Protein AF-A0AAU3XEI9-F1 (afdb_monomer)

Secondary structure (DSSP, 8-state):
----EE-TTSSEESEEE-TTT--EEE-TTBSS----SSHHHHHHHHHHHHHHHHHHH-

Radius of gyration: 14.46 Å; Cα contacts (8 Å, |Δi|>4): 81; chains: 1; bounding box: 30×21×39 Å

Solvent-accessible surface area (backbone atoms only — not comparable to full-atom values): 3418 Å² total; per-residue (Å²): 133,70,71,53,41,73,45,99,85,63,22,27,34,52,34,36,52,16,81,70,77,55,51,75,30,82,25,64,77,26,80,64,86,62,56,53,88,42,73,68,43,51,52,49,52,52,51,53,51,51,50,52,53,53,65,69,73,106

Mean predicted aligned error: 6.54 Å

Foldseek 3Di:
DDDFDQDPVQFTADWDQAPQHGDTDGRPPHNDRDNHPDPVSVVVVVVVVVCVVVVVVD

Nearest PDB structures (foldseek):
  4tma-assembly1_I  TM=7.801E-01  e=1.548E+00  Escherichia coli K-12
  8toe-assembly1_I  TM=4.109E-01  e=5.409E+00  Escherichia coli K-12
  6n61-assembly1_C  TM=4.086E-01  e=6.662E+00  Escherichia coli
  4wqt-assembly2_H  TM=3.738E-01  e=9.430E+00  Thermus thermophilus HB8

Structure (mmCIF, N/CA/C/O backbone):
data_AF-A0AAU3XEI9-F1
#
_entry.id   AF-A0AAU3XEI9-F1
#
loop_
_atom_site.group_PDB
_atom_site.id
_atom_site.type_symbol
_atom_site.label_atom_id
_atom_site.label_alt_id
_atom_site.label_comp_id
_atom_site.label_asym_id
_atom_site.label_entity_id
_atom_site.label_seq_id
_atom_site.pdbx_PDB_ins_code
_atom_site.Cartn_x
_atom_site.Cartn_y
_atom_site.Cartn_z
_atom_site.occupancy
_atom_site.B_iso_or_equiv
_atom_site.auth_seq_id
_atom_site.auth_comp_id
_atom_site.auth_asym_id
_atom_site.auth_atom_id
_atom_site.pdbx_PDB_model_num
ATOM 1 N N . MET A 1 1 ? -9.137 -12.034 6.453 1.00 47.78 1 MET A N 1
ATOM 2 C CA . MET A 1 1 ? -8.256 -10.873 6.186 1.00 47.78 1 MET A CA 1
ATOM 3 C C . MET A 1 1 ? -9.116 -9.615 6.166 1.00 47.78 1 MET A C 1
ATOM 5 O O . MET A 1 1 ? -10.033 -9.535 5.355 1.00 47.78 1 MET A O 1
ATOM 9 N N . GLY A 1 2 ? -8.908 -8.696 7.113 1.00 57.19 2 GLY A N 1
ATOM 10 C CA . GLY A 1 2 ? -9.705 -7.473 7.238 1.00 57.19 2 GLY A CA 1
ATOM 11 C C . GLY A 1 2 ? -9.317 -6.471 6.157 1.00 57.19 2 GLY A C 1
ATOM 12 O O . GLY A 1 2 ? -8.207 -5.962 6.161 1.00 57.19 2 GLY A O 1
ATOM 13 N N . ARG A 1 3 ? -10.213 -6.219 5.201 1.00 65.81 3 ARG A N 1
ATOM 14 C CA . ARG A 1 3 ? -10.068 -5.113 4.245 1.00 65.81 3 ARG A CA 1
ATOM 15 C C . ARG A 1 3 ? -10.072 -3.804 5.034 1.00 65.81 3 ARG A C 1
ATOM 17 O O . ARG A 1 3 ? -10.974 -3.639 5.854 1.00 65.81 3 ARG A O 1
ATOM 24 N N . ALA A 1 4 ? -9.158 -2.872 4.759 1.00 73.38 4 ALA A N 1
ATOM 25 C CA . ALA A 1 4 ? -9.354 -1.519 5.264 1.00 73.38 4 ALA A CA 1
ATOM 26 C C . ALA A 1 4 ? -10.673 -0.949 4.739 1.00 73.38 4 ALA A C 1
ATOM 28 O O . ALA A 1 4 ? -11.020 -1.115 3.564 1.00 73.38 4 ALA A O 1
ATOM 29 N N . ARG A 1 5 ? -11.410 -0.296 5.632 1.00 77.12 5 ARG A N 1
ATOM 30 C CA . ARG A 1 5 ? -12.717 0.301 5.353 1.00 77.12 5 ARG A CA 1
ATOM 31 C C . ARG A 1 5 ? -12.684 1.767 5.741 1.00 77.12 5 ARG A C 1
ATOM 33 O O . ARG A 1 5 ? -11.952 2.153 6.650 1.00 77.12 5 ARG A O 1
ATOM 40 N N . VAL A 1 6 ? -13.474 2.568 5.038 1.00 82.00 6 VAL A N 1
ATOM 41 C CA . VAL A 1 6 ? -13.768 3.931 5.474 1.00 82.00 6 VAL A CA 1
ATOM 42 C C . VAL A 1 6 ? -14.751 3.817 6.637 1.00 82.00 6 VAL A C 1
ATOM 44 O O . VAL A 1 6 ? -15.797 3.186 6.489 1.00 82.00 6 VAL A O 1
ATOM 47 N N . GLY A 1 7 ? -14.366 4.338 7.797 1.00 81.75 7 GLY A N 1
ATOM 48 C CA . GLY A 1 7 ? -15.225 4.446 8.968 1.00 81.75 7 GLY A CA 1
ATOM 49 C C . GLY A 1 7 ? -16.214 5.596 8.823 1.00 81.75 7 GLY A C 1
ATOM 50 O O . GLY A 1 7 ? -16.109 6.425 7.919 1.00 81.75 7 GLY A O 1
ATOM 51 N N . GLU A 1 8 ? -17.167 5.665 9.745 1.00 84.38 8 GLU A N 1
ATOM 52 C CA . GLU A 1 8 ? -18.190 6.720 9.788 1.00 84.38 8 GLU A CA 1
ATOM 53 C C . GLU A 1 8 ? -17.586 8.123 9.988 1.00 84.38 8 GLU A C 1
ATOM 55 O O . GLU A 1 8 ? -18.191 9.128 9.628 1.00 84.38 8 GLU A O 1
ATOM 60 N N . ASP A 1 9 ? -16.346 8.195 10.482 1.00 84.19 9 ASP A N 1
ATOM 61 C CA . ASP A 1 9 ? -15.539 9.412 10.617 1.00 84.19 9 ASP A CA 1
ATOM 62 C C . ASP A 1 9 ? -14.892 9.883 9.297 1.00 84.19 9 ASP A C 1
ATOM 64 O O . ASP A 1 9 ? -14.133 10.859 9.276 1.00 84.19 9 ASP A O 1
ATOM 68 N N . GLY A 1 10 ? -15.145 9.176 8.192 1.00 83.12 10 GLY A N 1
ATOM 69 C CA . GLY A 1 10 ? -14.561 9.450 6.881 1.00 83.12 10 GLY A CA 1
ATOM 70 C C . GLY A 1 10 ? -13.066 9.131 6.795 1.00 83.12 10 GLY A C 1
ATOM 71 O O . GLY A 1 10 ? -12.390 9.581 5.863 1.00 83.12 10 GLY A O 1
ATOM 72 N N . ARG A 1 11 ? -12.516 8.383 7.758 1.00 86.81 11 ARG A N 1
ATOM 73 C CA . ARG A 1 11 ? -11.112 7.957 7.764 1.00 86.81 11 ARG A CA 1
ATOM 74 C C . ARG A 1 11 ? -11.012 6.467 7.495 1.00 86.81 11 ARG A C 1
ATOM 76 O O . ARG A 1 11 ? -11.942 5.705 7.722 1.00 86.81 11 ARG A O 1
ATOM 83 N N . TYR A 1 12 ? -9.872 6.048 6.973 1.00 85.50 12 TYR A N 1
ATOM 84 C CA . TYR A 1 12 ? -9.578 4.639 6.791 1.00 85.50 12 TYR A CA 1
ATOM 85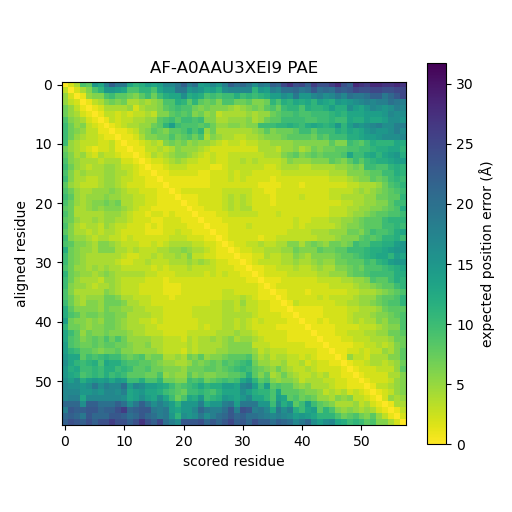 C C . TYR A 1 12 ? -9.202 4.010 8.134 1.00 85.50 12 TYR A C 1
ATOM 87 O O . TYR A 1 12 ? -8.486 4.614 8.934 1.00 85.50 12 TYR A O 1
ATOM 95 N N . HIS A 1 13 ? -9.676 2.785 8.351 1.00 86.81 13 HIS A N 1
ATOM 96 C CA . HIS A 1 13 ? -9.365 1.951 9.510 1.00 86.81 13 HIS A CA 1
ATOM 97 C C . HIS A 1 13 ? -8.995 0.539 9.064 1.00 86.81 13 HIS A C 1
ATOM 99 O O . HIS A 1 13 ? -9.491 0.057 8.039 1.00 86.81 13 HIS A O 1
ATOM 105 N N . GLY A 1 14 ? -8.152 -0.122 9.856 1.00 88.38 14 GLY A N 1
ATOM 106 C CA . GLY A 1 14 ? -7.618 -1.453 9.570 1.00 88.38 14 GLY A CA 1
ATOM 107 C C . GLY A 1 14 ? -6.396 -1.420 8.656 1.00 88.38 14 GLY A C 1
ATOM 108 O O . GLY A 1 14 ? -5.792 -0.372 8.436 1.00 88.38 14 GLY A O 1
ATOM 109 N N . ASP A 1 15 ? -6.047 -2.575 8.101 1.00 91.00 15 ASP A N 1
ATOM 110 C CA . ASP A 1 15 ? -4.805 -2.753 7.356 1.00 91.00 15 ASP A CA 1
ATOM 111 C C . ASP A 1 15 ? -5.039 -2.907 5.849 1.00 91.00 15 ASP A C 1
ATOM 113 O O . ASP A 1 15 ? -6.029 -3.490 5.393 1.00 91.00 15 ASP A O 1
ATOM 117 N N . LEU A 1 16 ? -4.090 -2.415 5.047 1.00 90.56 16 LEU A N 1
ATOM 118 C CA . LEU A 1 16 ? -3.975 -2.774 3.628 1.00 90.56 16 LEU A CA 1
ATOM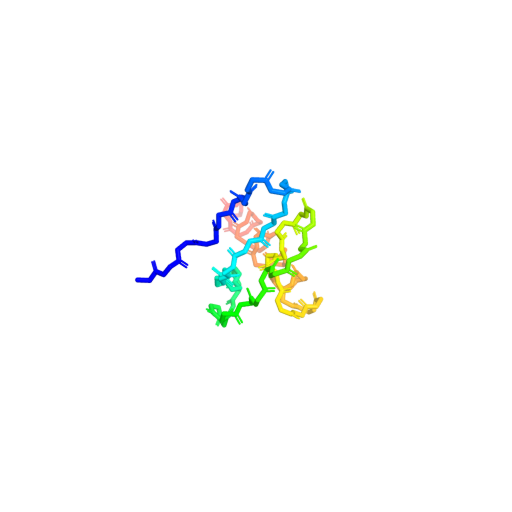 119 C C . LEU A 1 16 ? -2.602 -3.372 3.341 1.00 90.56 16 LEU A C 1
ATOM 121 O O . LEU A 1 16 ? -1.601 -2.820 3.804 1.00 90.56 16 LEU A O 1
ATOM 125 N N . PRO A 1 17 ? -2.521 -4.441 2.531 1.00 91.75 17 PRO A N 1
ATOM 126 C CA . PRO A 1 17 ? -1.238 -4.951 2.083 1.00 91.75 17 PRO A CA 1
ATOM 127 C C . PRO A 1 17 ? -0.544 -3.922 1.185 1.00 91.75 17 PRO A C 1
ATOM 129 O O . PRO A 1 17 ? -1.158 -3.276 0.328 1.00 91.75 17 PRO A O 1
ATOM 132 N N . CYS A 1 18 ? 0.766 -3.782 1.362 1.00 92.19 18 CYS A N 1
ATOM 133 C CA . CYS A 1 18 ? 1.606 -3.031 0.446 1.00 92.19 18 CYS A CA 1
ATOM 134 C C . CYS A 1 18 ? 1.505 -3.642 -0.953 1.00 92.19 18 CYS A C 1
ATOM 136 O O . CYS A 1 18 ? 1.759 -4.828 -1.120 1.00 92.19 18 CYS A O 1
ATOM 138 N N . ARG A 1 19 ? 1.256 -2.820 -1.979 1.00 90.88 19 ARG A N 1
ATOM 139 C CA . ARG A 1 19 ? 1.153 -3.302 -3.370 1.00 90.88 19 ARG A CA 1
ATOM 140 C C . ARG A 1 19 ? 2.419 -3.965 -3.933 1.00 90.88 19 ARG A C 1
ATOM 142 O O . ARG A 1 19 ? 2.344 -4.551 -4.999 1.00 90.88 19 ARG A O 1
ATOM 149 N N . TRP A 1 20 ? 3.565 -3.829 -3.262 1.00 90.38 20 TRP A N 1
ATOM 150 C CA . TRP A 1 20 ? 4.847 -4.365 -3.733 1.00 90.38 20 TRP A CA 1
ATOM 151 C C . TRP A 1 20 ? 5.356 -5.558 -2.919 1.00 90.38 20 TRP A C 1
ATOM 153 O O . TRP A 1 20 ? 5.846 -6.520 -3.488 1.00 90.38 20 TRP A O 1
ATOM 163 N N . CYS A 1 21 ? 5.304 -5.477 -1.586 1.00 93.44 21 CYS A N 1
ATOM 164 C CA . CYS A 1 21 ? 5.877 -6.495 -0.695 1.00 93.44 21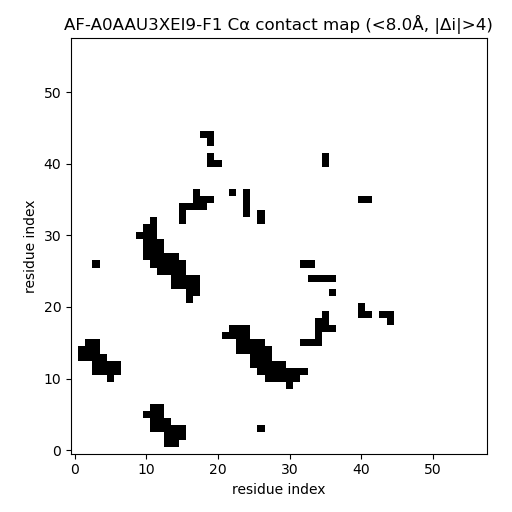 CYS A CA 1
ATOM 165 C C . CYS A 1 21 ? 4.838 -7.163 0.209 1.00 93.44 21 CYS A C 1
ATOM 167 O O . CYS A 1 21 ? 5.218 -7.854 1.147 1.00 93.44 21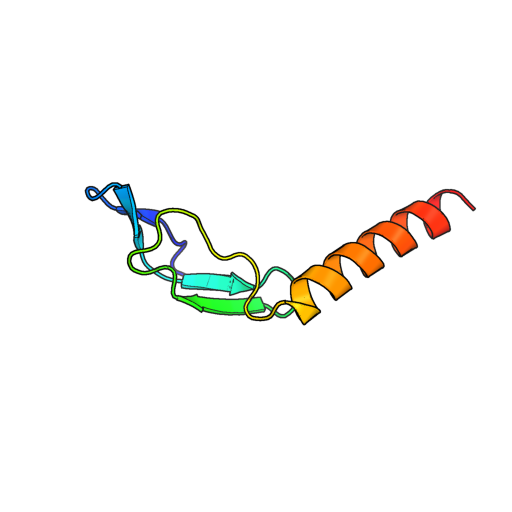 CYS A O 1
ATOM 169 N N . GLU A 1 22 ? 3.553 -6.861 0.002 1.00 92.88 22 GLU A N 1
ATOM 170 C CA . GLU A 1 22 ? 2.391 -7.433 0.701 1.00 92.88 22 GLU A CA 1
ATOM 171 C C . GLU A 1 22 ? 2.325 -7.206 2.218 1.00 92.88 22 GLU A C 1
ATOM 173 O O . GLU A 1 22 ? 1.304 -7.478 2.843 1.00 92.88 22 GLU A O 1
ATOM 178 N N . THR A 1 23 ? 3.356 -6.602 2.810 1.00 93.69 23 THR A N 1
ATOM 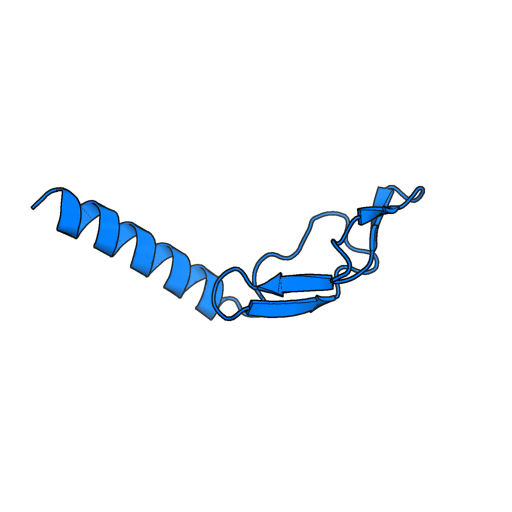179 C CA . THR A 1 23 ? 3.376 -6.194 4.216 1.00 93.69 23 THR A CA 1
ATOM 180 C C . THR A 1 23 ? 2.155 -5.348 4.553 1.00 93.69 23 THR A C 1
ATOM 182 O O . THR A 1 23 ? 1.867 -4.377 3.849 1.00 93.69 23 THR A O 1
ATOM 185 N N . LEU A 1 24 ? 1.478 -5.690 5.647 1.00 92.12 24 LEU A N 1
ATOM 186 C CA . LEU A 1 24 ? 0.323 -4.955 6.144 1.00 92.12 24 LEU A CA 1
ATOM 187 C C . LEU A 1 24 ? 0.726 -3.546 6.589 1.00 92.12 24 LEU A C 1
ATOM 189 O O . LEU A 1 24 ? 1.714 -3.348 7.297 1.00 92.12 24 LEU A O 1
ATOM 193 N N . ILE A 1 25 ? -0.029 -2.563 6.116 1.00 91.62 25 ILE A N 1
ATOM 194 C CA . ILE A 1 25 ? 0.138 -1.152 6.429 1.00 91.62 25 ILE A CA 1
ATOM 195 C C . ILE A 1 25 ? -1.109 -0.709 7.173 1.00 91.62 25 ILE A C 1
ATOM 197 O O . ILE A 1 25 ? -2.191 -0.690 6.577 1.00 91.62 25 ILE A O 1
ATOM 201 N N . ASP A 1 26 ? -0.918 -0.273 8.413 1.00 90.88 26 ASP A N 1
ATOM 202 C CA . ASP A 1 26 ? -1.966 0.367 9.193 1.00 90.88 26 ASP A CA 1
ATOM 203 C C . ASP A 1 26 ? -2.480 1.627 8.477 1.00 90.88 26 ASP A C 1
ATOM 205 O O . ASP A 1 26 ? -1.717 2.510 8.052 1.00 90.88 26 ASP A O 1
ATOM 209 N N . GLN A 1 27 ? -3.796 1.671 8.295 1.00 90.31 27 GLN A N 1
ATOM 210 C CA . GLN A 1 27 ? -4.510 2.764 7.649 1.00 90.31 27 GLN A CA 1
ATOM 211 C C . GLN A 1 27 ? -5.184 3.698 8.651 1.00 90.31 27 GLN A C 1
ATOM 213 O O . GLN A 1 27 ? -5.738 4.707 8.209 1.00 90.31 27 GLN A O 1
ATOM 218 N N . ALA A 1 28 ? -5.132 3.394 9.953 1.00 87.44 28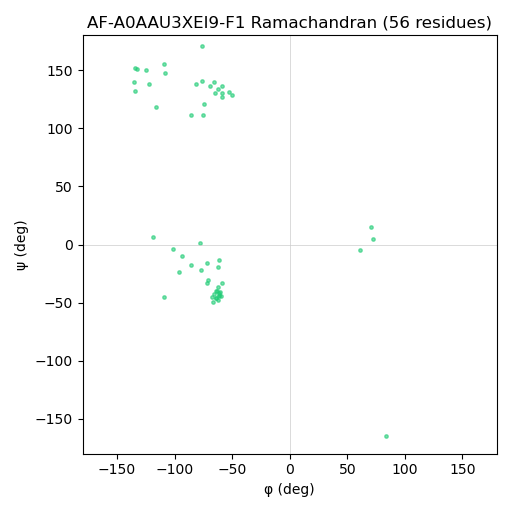 ALA A N 1
ATOM 219 C CA . ALA A 1 28 ? -5.878 4.101 10.981 1.00 87.44 28 ALA A CA 1
ATOM 220 C C . ALA A 1 28 ? -5.706 5.624 10.899 1.00 87.44 28 ALA A C 1
ATOM 222 O O . ALA A 1 28 ? -4.605 6.178 10.811 1.00 87.44 28 ALA A O 1
ATOM 223 N N . GLY A 1 29 ? -6.842 6.321 10.891 1.00 84.62 29 GLY A N 1
ATOM 224 C CA . GLY A 1 29 ? -6.898 7.779 10.920 1.00 84.62 29 GLY A CA 1
ATOM 225 C C . GLY A 1 29 ? -6.466 8.471 9.622 1.00 84.62 29 GLY A C 1
ATOM 226 O O . GLY A 1 29 ? -6.423 9.704 9.565 1.00 84.62 29 GLY A O 1
ATOM 227 N N . ARG A 1 30 ? -6.162 7.727 8.552 1.00 85.31 30 ARG A N 1
ATOM 228 C CA . ARG A 1 30 ? -5.773 8.319 7.267 1.00 85.31 30 ARG A CA 1
ATOM 229 C C . ARG A 1 30 ? -7.005 8.752 6.479 1.00 85.31 30 ARG A C 1
ATOM 231 O O . ARG A 1 30 ? -7.962 8.006 6.347 1.00 85.31 30 ARG A O 1
ATOM 238 N N . ARG A 1 31 ? -6.950 9.927 5.845 1.00 87.88 31 ARG A N 1
ATOM 239 C CA . ARG A 1 3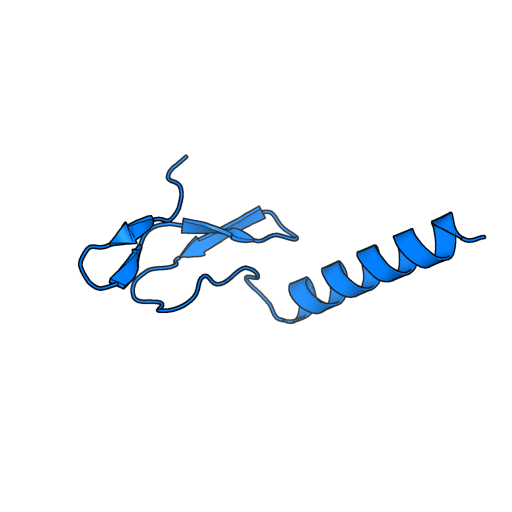1 ? -7.975 10.365 4.869 1.00 87.88 31 ARG A CA 1
ATOM 240 C C . ARG A 1 31 ? -7.840 9.691 3.499 1.00 87.88 31 ARG A C 1
ATOM 242 O O . ARG A 1 31 ? -8.779 9.684 2.713 1.00 87.88 31 ARG A O 1
ATOM 249 N N . ARG A 1 32 ? -6.651 9.176 3.177 1.00 87.25 32 ARG A N 1
ATOM 250 C CA . ARG A 1 32 ? -6.354 8.464 1.926 1.00 87.25 32 ARG A CA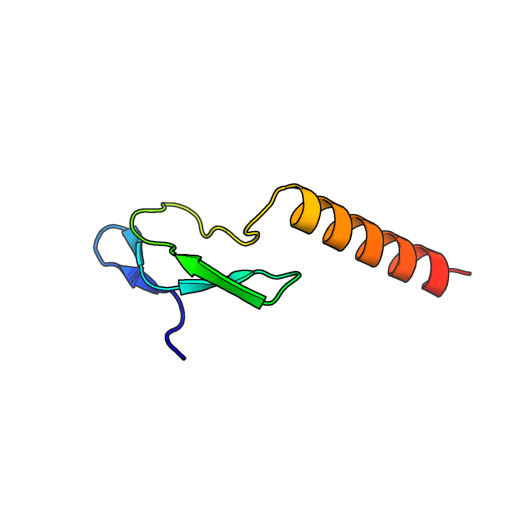 1
ATOM 251 C C . ARG A 1 32 ? -5.549 7.20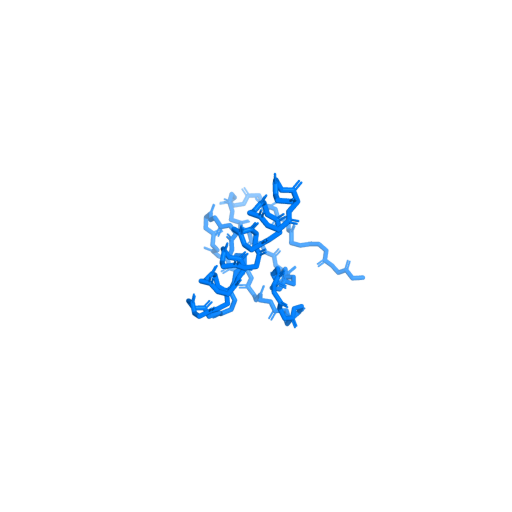4 2.235 1.00 87.25 32 ARG A C 1
ATOM 253 O O . ARG A 1 32 ? -4.637 7.290 3.062 1.00 87.25 32 ARG A O 1
ATOM 260 N N . PRO A 1 33 ? -5.824 6.082 1.554 1.00 88.56 33 PRO A N 1
ATOM 261 C CA . PRO A 1 33 ? -5.153 4.830 1.842 1.00 88.56 33 PRO A CA 1
ATOM 262 C C . PRO A 1 33 ? -3.680 4.900 1.428 1.00 88.56 33 PRO A C 1
ATOM 264 O O . PRO A 1 33 ? -3.325 5.380 0.347 1.00 88.56 33 PRO A O 1
ATOM 267 N N . ARG A 1 34 ? -2.801 4.401 2.291 1.00 90.38 34 ARG A N 1
ATOM 268 C CA . ARG A 1 34 ? -1.377 4.234 2.028 1.00 90.38 34 ARG A CA 1
ATOM 269 C C . ARG A 1 34 ? -1.153 2.900 1.327 1.00 90.38 34 ARG A C 1
ATOM 271 O O . ARG A 1 34 ? -1.282 1.843 1.928 1.00 90.38 34 ARG A O 1
ATOM 278 N N . LEU A 1 35 ? -0.767 2.978 0.056 1.00 92.12 35 LEU A N 1
ATOM 279 C CA . LEU A 1 35 ? -0.566 1.810 -0.812 1.00 92.12 35 LEU A CA 1
ATOM 280 C C . LEU A 1 35 ? 0.836 1.183 -0.695 1.00 92.12 35 LEU A C 1
ATOM 282 O O . LEU A 1 35 ? 1.049 0.049 -1.123 1.00 92.12 35 LEU A O 1
ATOM 286 N N . TYR A 1 36 ? 1.803 1.926 -0.144 1.00 93.88 36 TYR A N 1
ATOM 287 C CA . TYR A 1 36 ? 3.204 1.512 -0.066 1.00 93.88 36 TYR A CA 1
ATOM 288 C C . TYR A 1 36 ? 3.787 1.771 1.324 1.00 93.88 36 TYR A C 1
ATOM 290 O O . TYR A 1 36 ? 3.668 2.874 1.870 1.00 93.88 36 TYR A O 1
ATOM 298 N N . CYS A 1 37 ? 4.466 0.768 1.884 1.00 92.06 37 CYS A N 1
ATOM 299 C CA . CYS A 1 37 ? 5.128 0.898 3.181 1.00 92.06 37 CYS A CA 1
ATOM 300 C C . CYS A 1 37 ? 6.368 1.805 3.083 1.00 92.06 37 CYS A C 1
ATOM 302 O O . CYS A 1 37 ? 6.656 2.554 4.014 1.00 92.06 37 CYS A O 1
ATOM 304 N N . ARG A 1 38 ? 7.044 1.833 1.925 1.00 93.00 38 ARG A N 1
ATOM 305 C CA . ARG A 1 38 ? 8.247 2.640 1.661 1.00 93.00 38 ARG A CA 1
ATOM 306 C C . ARG A 1 38 ? 8.164 3.354 0.311 1.00 93.00 38 ARG A C 1
ATOM 308 O O . ARG A 1 38 ? 7.554 2.840 -0.626 1.00 93.00 38 ARG A O 1
ATOM 315 N N . MET A 1 39 ? 8.836 4.502 0.184 1.00 92.19 39 MET A N 1
ATOM 316 C CA . MET A 1 39 ? 8.939 5.219 -1.098 1.00 92.19 39 MET A CA 1
ATOM 317 C C . MET A 1 39 ? 9.662 4.373 -2.158 1.00 92.19 39 MET A C 1
ATOM 319 O O . MET A 1 39 ? 9.252 4.347 -3.314 1.00 92.19 39 MET A O 1
ATOM 323 N N . SER A 1 40 ? 10.682 3.606 -1.761 1.00 93.00 40 SER A N 1
ATOM 324 C CA . SER A 1 40 ? 11.389 2.681 -2.656 1.00 93.00 40 SER A CA 1
ATOM 325 C C . SER A 1 40 ? 10.463 1.635 -3.281 1.00 93.00 40 SER A C 1
ATOM 327 O O . SER A 1 40 ? 10.652 1.269 -4.433 1.00 93.00 40 SER A O 1
ATOM 329 N N . HIS A 1 41 ? 9.427 1.187 -2.568 1.00 93.62 41 HIS A N 1
ATOM 330 C CA . HIS A 1 41 ? 8.457 0.222 -3.096 1.00 93.62 41 HIS A CA 1
ATOM 331 C C . HIS A 1 41 ? 7.543 0.849 -4.148 1.00 93.62 41 HIS A C 1
ATOM 333 O O . HIS A 1 41 ? 7.197 0.194 -5.126 1.00 93.62 41 HIS A O 1
ATOM 339 N N . ARG A 1 42 ? 7.213 2.138 -3.998 1.00 92.06 42 ARG A N 1
ATOM 340 C CA . ARG A 1 42 ? 6.505 2.893 -5.036 1.00 92.06 42 ARG A CA 1
ATOM 341 C C . ARG A 1 42 ? 7.341 2.982 -6.314 1.00 92.06 42 ARG A C 1
ATOM 343 O O . ARG A 1 42 ? 6.821 2.706 -7.391 1.00 92.06 42 ARG A O 1
ATOM 350 N N . TRP A 1 43 ? 8.622 3.333 -6.189 1.00 92.88 43 TRP A N 1
ATOM 351 C CA . TRP A 1 43 ? 9.530 3.443 -7.334 1.00 92.88 43 TRP A CA 1
ATOM 352 C C . TRP A 1 43 ? 9.784 2.100 -8.018 1.00 92.88 43 TRP A C 1
ATOM 354 O O . TRP A 1 43 ? 9.725 2.032 -9.239 1.00 92.88 43 TRP A O 1
ATOM 364 N N . LYS A 1 44 ? 9.986 1.021 -7.252 1.00 88.94 44 LYS A N 1
ATOM 365 C CA . LYS A 1 44 ? 10.141 -0.333 -7.805 1.00 88.94 44 LYS A CA 1
ATOM 366 C C . LYS A 1 44 ? 8.900 -0.793 -8.564 1.00 88.94 44 LYS A C 1
ATOM 368 O O . LYS A 1 44 ? 9.034 -1.303 -9.668 1.00 88.94 44 LYS A O 1
ATOM 373 N N . ASN A 1 45 ? 7.707 -0.546 -8.020 1.00 88.88 45 ASN A N 1
ATOM 374 C CA . ASN A 1 45 ? 6.462 -0.875 -8.709 1.00 88.88 45 ASN A CA 1
ATOM 375 C C . ASN A 1 45 ? 6.300 -0.089 -10.021 1.00 88.88 45 ASN A C 1
ATOM 377 O O . ASN A 1 45 ? 5.872 -0.648 -11.024 1.00 88.88 45 ASN A O 1
ATOM 381 N N . TYR A 1 46 ? 6.667 1.197 -10.030 1.00 87.19 46 TYR A N 1
ATOM 382 C CA . TYR A 1 46 ? 6.679 2.003 -11.253 1.00 87.19 46 TYR A CA 1
ATOM 383 C C . TYR A 1 46 ? 7.692 1.473 -12.278 1.00 87.19 46 TYR A C 1
ATOM 385 O O . TYR A 1 46 ? 7.345 1.286 -13.438 1.00 87.19 46 TYR A O 1
ATOM 393 N N . GLY A 1 47 ? 8.917 1.163 -11.843 1.00 88.06 47 GLY A N 1
ATOM 394 C CA . GLY A 1 47 ? 9.950 0.584 -12.703 1.00 88.06 47 GLY A CA 1
ATOM 395 C C . GLY A 1 47 ? 9.535 -0.760 -13.303 1.00 88.06 47 GLY A C 1
ATOM 396 O O . GLY A 1 47 ? 9.682 -0.955 -14.503 1.00 88.06 47 GLY A O 1
ATOM 397 N N . ALA A 1 48 ? 8.946 -1.654 -12.502 1.00 85.25 48 ALA A N 1
ATOM 398 C CA . ALA A 1 48 ? 8.434 -2.939 -12.976 1.00 85.25 48 ALA A CA 1
ATOM 399 C C . ALA A 1 48 ? 7.341 -2.769 -14.041 1.00 85.25 48 ALA A C 1
ATOM 401 O O . ALA A 1 48 ? 7.345 -3.478 -15.043 1.00 85.25 48 ALA A O 1
ATOM 402 N N . TRP A 1 49 ? 6.441 -1.797 -13.857 1.00 85.12 49 TRP A N 1
ATOM 403 C CA . TRP A 1 49 ? 5.416 -1.488 -14.852 1.00 85.12 49 TRP A CA 1
ATOM 404 C C . TRP A 1 49 ? 6.026 -0.976 -16.162 1.00 85.12 49 TRP A C 1
ATOM 406 O O . TRP A 1 49 ? 5.682 -1.480 -17.224 1.00 85.12 49 TRP A O 1
ATOM 416 N N . ILE A 1 50 ? 6.981 -0.042 -16.097 1.00 84.38 50 ILE A N 1
ATOM 417 C CA . ILE A 1 50 ? 7.672 0.477 -17.288 1.00 84.38 50 ILE A CA 1
ATOM 418 C C . ILE A 1 50 ? 8.440 -0.627 -18.020 1.00 84.38 50 ILE A C 1
ATOM 420 O O . ILE A 1 50 ? 8.338 -0.716 -19.237 1.00 84.38 50 ILE A O 1
ATOM 424 N N . VAL A 1 51 ? 9.167 -1.492 -17.305 1.00 83.12 51 VAL A N 1
ATOM 425 C CA . VAL A 1 51 ? 9.870 -2.632 -17.916 1.00 83.12 51 VAL A CA 1
ATOM 426 C C . VAL A 1 51 ? 8.885 -3.582 -18.591 1.00 83.12 51 VAL A C 1
ATOM 428 O O . VAL A 1 51 ? 9.148 -4.014 -19.706 1.00 83.12 51 VAL A O 1
ATOM 431 N N . GLY A 1 52 ? 7.740 -3.870 -17.965 1.00 81.00 52 GLY A N 1
ATOM 432 C CA . GLY A 1 52 ? 6.693 -4.691 -18.577 1.00 81.00 52 GLY A CA 1
ATOM 433 C C . GLY A 1 52 ? 6.085 -4.053 -19.830 1.00 81.00 52 GLY A C 1
ATOM 434 O O . GLY A 1 52 ? 5.860 -4.745 -20.815 1.00 81.00 52 GLY A O 1
ATOM 435 N N . VAL A 1 53 ? 5.864 -2.734 -19.823 1.00 81.50 53 VAL A N 1
ATOM 436 C CA . VAL A 1 53 ? 5.370 -1.992 -20.994 1.00 81.50 53 VAL A CA 1
ATOM 437 C C . VAL A 1 53 ? 6.405 -1.994 -22.119 1.00 81.50 53 VAL A C 1
ATOM 439 O O . VAL A 1 53 ? 6.069 -2.334 -23.244 1.00 81.50 53 VAL A O 1
ATOM 442 N N . VAL A 1 54 ? 7.666 -1.660 -21.836 1.00 76.81 54 VAL A N 1
ATOM 443 C CA . VAL A 1 54 ? 8.733 -1.610 -22.851 1.00 76.81 54 VAL A CA 1
ATOM 444 C C . VAL A 1 54 ? 9.062 -3.006 -23.381 1.00 76.81 54 VAL A C 1
ATOM 446 O O . VAL A 1 54 ? 9.157 -3.190 -24.587 1.00 76.81 54 VAL A O 1
ATOM 449 N N . GLY A 1 55 ? 9.192 -3.996 -22.499 1.00 75.00 55 GLY A N 1
ATOM 450 C CA . GLY A 1 55 ? 9.478 -5.380 -22.876 1.00 75.00 55 GLY A CA 1
ATOM 451 C C . GLY A 1 55 ? 8.312 -6.104 -23.549 1.00 75.00 55 GLY A C 1
ATOM 452 O O . GLY A 1 55 ? 8.536 -7.149 -24.137 1.00 75.00 55 GLY A O 1
ATOM 453 N N . GLY A 1 56 ? 7.086 -5.578 -23.458 1.00 68.00 56 GLY A N 1
ATOM 454 C CA . GLY A 1 56 ? 5.934 -6.065 -24.225 1.00 68.00 56 GLY A CA 1
ATOM 455 C C . GLY A 1 56 ? 5.696 -5.316 -25.542 1.00 68.00 56 GLY A C 1
ATOM 456 O O . GLY A 1 56 ? 4.846 -5.734 -26.323 1.00 68.00 56 GLY A O 1
ATOM 457 N N . ILE A 1 57 ? 6.396 -4.198 -25.768 1.00 70.38 57 ILE A N 1
ATOM 458 C CA . ILE A 1 57 ? 6.354 -3.412 -27.012 1.00 70.38 57 ILE A CA 1
ATOM 459 C C . ILE A 1 57 ? 7.517 -3.788 -27.957 1.00 70.38 57 ILE A C 1
ATOM 461 O O . ILE A 1 57 ? 7.394 -3.579 -29.163 1.00 70.38 57 ILE A O 1
ATOM 465 N N . LEU A 1 58 ? 8.618 -4.336 -27.426 1.00 52.81 58 LEU A N 1
ATOM 466 C CA . LEU A 1 58 ? 9.721 -4.958 -28.179 1.00 52.81 58 LEU A CA 1
ATOM 467 C C . LEU A 1 58 ? 9.425 -6.427 -28.495 1.00 52.81 58 LEU A C 1
ATOM 469 O O . LEU A 1 58 ? 9.824 -6.860 -29.599 1.00 52.81 58 LEU A O 1
#

pLDDT: mean 84.8, std 9.95, range [47.78, 93.88]

Sequence (58 aa):
MGRARVGEDGRYHGDLPCRWCETLIDQAGRRRPRLYCRMSHRWKNYGAWIVGVVGGIL